Protein AF-A0A151S448-F1 (afdb_monomer_lite)

InterPro domains:
  IPR000915 Large ribosomal subunit protein eL6 [PF01159] (12-119)
  IPR000915 Large ribosomal subunit protein eL6 [PTHR10715] (4-119)
  IPR008991 Translation protein SH3-like domain superfamily [SSF50104] (6-59)
  IPR041997 Large ribosomal subunit protein eL6, KOW domain [cd13156] (4-119)
  IPR049633 Large ribosomal subunit protein eL6, conserved site [PS01170] (13-31)

pLDDT: mean 83.65, std 15.23, range [44.47, 95.88]

Radius of gyration: 18.99 Å; chains: 1; bounding box: 37×49×44 Å

Foldseek 3Di:
DDWDQDDDQCVQANGAGATDRPVPDDDAPDDFDCVVADCPPPDPVVHDDDDDPDDPDDPVCPVVVVVPDPPDPPVVSVVSSVRRSVSRVVRQVVDPCSSVVSNDDDDDDPPDDPVPDHD

Secondary structure (DSSP, 8-state):
--EEEE---HHHH---SEEEEGGG-PPPS-----TT---TT-STTTTPPP--------TTTTTTTTTS---PPPHHHHHHHHHHHHHHHHHHHTSTTHHHHHHSPP-PPTT--GGG---

Structure (mmCIF, N/CA/C/O backbone):
data_AF-A0A151S448-F1
#
_entry.id   AF-A0A151S448-F1
#
loop_
_atom_site.group_PDB
_atom_site.id
_atom_site.type_symbol
_atom_site.label_atom_id
_atom_site.label_alt_id
_atom_site.label_comp_id
_atom_site.label_asym_id
_atom_site.label_entity_id
_atom_site.label_seq_id
_atom_site.pdbx_PDB_ins_code
_atom_site.Cartn_x
_atom_site.Cartn_y
_atom_site.Cartn_z
_atom_site.occupancy
_atom_site.B_iso_or_equiv
_atom_site.auth_seq_id
_atom_site.auth_comp_id
_atom_site.auth_asym_id
_atom_site.auth_atom_id
_atom_site.pdbx_PDB_model_num
ATOM 1 N N . MET A 1 1 ? -22.341 1.156 -4.771 1.00 55.22 1 MET A N 1
ATOM 2 C CA . MET A 1 1 ? -21.037 1.532 -5.361 1.00 55.22 1 MET A CA 1
ATOM 3 C C . MET A 1 1 ? -20.030 0.489 -4.907 1.00 55.22 1 MET A C 1
ATOM 5 O O . MET A 1 1 ? -19.826 0.370 -3.707 1.00 55.22 1 MET A O 1
ATOM 9 N N . PHE A 1 2 ? -19.497 -0.327 -5.816 1.00 70.19 2 PHE A N 1
ATOM 10 C CA . PHE A 1 2 ? -18.549 -1.390 -5.462 1.00 70.19 2 PHE A CA 1
ATOM 11 C C . PHE A 1 2 ? -17.184 -0.768 -5.135 1.00 70.19 2 PHE A C 1
ATOM 13 O O . PHE A 1 2 ? -16.685 0.059 -5.896 1.00 70.19 2 PHE A O 1
ATOM 20 N N . SER A 1 3 ? -16.610 -1.104 -3.979 1.00 84.62 3 SER A N 1
ATOM 21 C CA . SER A 1 3 ? -15.315 -0.585 -3.525 1.00 84.62 3 SER A CA 1
ATOM 22 C C . SER A 1 3 ? -14.417 -1.727 -3.064 1.00 84.62 3 SER A C 1
ATOM 24 O O . SER A 1 3 ? -14.883 -2.659 -2.409 1.00 84.62 3 SER A O 1
ATOM 26 N N . LEU A 1 4 ? -13.133 -1.647 -3.401 1.00 91.06 4 LEU A N 1
ATOM 27 C CA . LEU A 1 4 ? -12.127 -2.640 -3.045 1.00 91.06 4 LEU A CA 1
ATOM 28 C C . LEU A 1 4 ? -11.612 -2.365 -1.632 1.00 91.06 4 LEU A C 1
ATOM 30 O O . LEU A 1 4 ? -11.313 -1.216 -1.298 1.00 91.06 4 LEU A O 1
ATOM 34 N N . ALA A 1 5 ? -11.489 -3.410 -0.815 1.00 91.31 5 ALA A N 1
ATOM 35 C CA . ALA A 1 5 ? -10.672 -3.367 0.391 1.00 91.31 5 ALA A CA 1
ATOM 36 C C . ALA A 1 5 ? -9.212 -3.570 -0.024 1.00 91.31 5 ALA A C 1
ATOM 38 O O . ALA A 1 5 ? -8.863 -4.597 -0.598 1.00 91.31 5 ALA A O 1
ATOM 39 N N . ILE A 1 6 ? -8.380 -2.560 0.217 1.00 91.75 6 ILE A N 1
ATOM 40 C CA . ILE A 1 6 ? -6.963 -2.574 -0.140 1.00 91.75 6 ILE A CA 1
ATOM 41 C C . ILE A 1 6 ? -6.142 -2.493 1.137 1.00 91.75 6 ILE A C 1
ATOM 43 O O . ILE A 1 6 ? -6.465 -1.730 2.052 1.00 91.75 6 ILE A O 1
ATOM 47 N N . LEU A 1 7 ? -5.056 -3.258 1.158 1.00 90.88 7 LEU A N 1
ATOM 48 C CA . LEU A 1 7 ? -4.014 -3.184 2.163 1.00 90.88 7 LEU A CA 1
ATOM 49 C C . LEU A 1 7 ? -2.652 -3.245 1.473 1.00 90.88 7 LEU A C 1
ATOM 51 O O . LEU A 1 7 ? -2.422 -4.089 0.611 1.00 90.88 7 LEU A O 1
ATOM 55 N N . GLY A 1 8 ? -1.755 -2.347 1.862 1.00 91.31 8 GLY A N 1
ATOM 56 C CA . GLY A 1 8 ? -0.323 -2.503 1.640 1.00 91.31 8 GLY A CA 1
ATOM 57 C C . GLY A 1 8 ? 0.333 -2.588 3.010 1.00 91.31 8 GLY A C 1
ATOM 58 O O . GLY A 1 8 ? -0.072 -1.818 3.875 1.00 91.31 8 GLY A O 1
ATOM 59 N N . PRO A 1 9 ? 1.277 -3.506 3.281 1.00 93.50 9 PRO A N 1
ATOM 60 C CA . PRO A 1 9 ? 1.794 -3.631 4.636 1.00 93.50 9 PRO A CA 1
ATOM 61 C C . PRO A 1 9 ? 2.286 -2.284 5.154 1.00 93.50 9 PRO A C 1
ATOM 63 O O . PRO A 1 9 ? 3.152 -1.654 4.540 1.00 93.50 9 PRO A O 1
ATOM 66 N N . PHE A 1 10 ? 1.721 -1.824 6.272 1.00 92.94 10 PHE A N 1
ATOM 67 C CA . PHE A 1 10 ? 1.843 -0.428 6.694 1.00 92.94 10 PHE A CA 1
ATOM 68 C C . PHE A 1 10 ? 3.305 -0.050 6.958 1.00 92.94 10 PHE A C 1
ATOM 70 O O . PHE A 1 10 ? 3.726 1.076 6.705 1.00 92.94 10 PHE A O 1
ATOM 77 N N . LYS A 1 11 ? 4.112 -1.027 7.387 1.00 91.19 11 LYS A N 1
ATOM 78 C CA . LYS A 1 11 ? 5.564 -0.891 7.573 1.00 91.19 11 LYS A CA 1
ATOM 79 C C . LYS A 1 11 ? 6.356 -0.683 6.274 1.00 91.19 11 LYS A C 1
ATOM 81 O O . LYS A 1 11 ? 7.474 -0.192 6.349 1.00 91.19 11 LYS A O 1
ATOM 86 N N . ILE A 1 12 ? 5.825 -1.095 5.121 1.00 93.12 12 ILE A N 1
ATOM 87 C CA . ILE A 1 12 ? 6.504 -1.022 3.818 1.00 93.12 12 ILE A CA 1
ATOM 88 C C . ILE A 1 12 ? 6.134 0.275 3.095 1.00 93.12 12 ILE A C 1
ATOM 90 O O . ILE A 1 12 ? 7.019 1.017 2.684 1.00 93.12 12 ILE A O 1
ATOM 94 N N . ASN A 1 13 ? 4.837 0.553 2.936 1.00 93.38 13 ASN A N 1
ATOM 95 C CA . ASN A 1 13 ? 4.361 1.649 2.082 1.00 93.38 13 ASN A CA 1
ATOM 96 C C . ASN A 1 13 ? 3.400 2.630 2.773 1.00 93.38 13 ASN A C 1
ATOM 98 O O . ASN A 1 13 ? 2.924 3.573 2.140 1.00 93.38 13 ASN A O 1
ATOM 102 N N . GLY A 1 14 ? 3.111 2.432 4.063 1.00 92.50 14 GLY A N 1
ATOM 103 C CA . GLY A 1 14 ? 2.252 3.322 4.845 1.00 92.50 14 GLY A CA 1
ATOM 104 C C . GLY A 1 14 ? 0.776 3.307 4.442 1.00 92.50 14 GLY A C 1
ATOM 105 O O . GLY A 1 14 ? 0.047 4.227 4.812 1.00 92.50 14 GLY A O 1
ATOM 106 N N . VAL A 1 15 ? 0.317 2.306 3.681 1.00 92.56 15 VAL A N 1
ATOM 107 C CA . VAL A 1 15 ? -1.080 2.204 3.235 1.00 92.56 15 VAL A CA 1
ATOM 108 C C . VAL A 1 15 ? -1.901 1.413 4.262 1.00 92.56 15 VAL A C 1
ATOM 110 O O . VAL A 1 15 ? -1.789 0.196 4.316 1.00 92.56 15 VAL A O 1
ATOM 113 N N . PRO A 1 16 ? -2.760 2.044 5.080 1.00 91.88 16 PRO A N 1
ATOM 114 C CA . PRO A 1 16 ? -3.606 1.298 6.008 1.00 91.88 16 PRO A CA 1
ATOM 115 C C . PRO A 1 16 ? -4.708 0.537 5.263 1.00 91.88 16 PRO A C 1
ATOM 117 O O . PRO A 1 16 ? -5.057 0.886 4.132 1.00 91.88 16 PRO A O 1
ATOM 120 N N . LEU A 1 17 ? -5.322 -0.432 5.940 1.00 90.88 17 LEU A N 1
ATOM 121 C CA . LEU A 1 17 ? -6.525 -1.116 5.487 1.00 90.88 17 LEU A CA 1
ATOM 122 C C . LEU A 1 17 ? -7.630 -0.089 5.215 1.00 90.88 17 LEU A C 1
ATOM 124 O O . LEU A 1 17 ? -8.117 0.589 6.126 1.00 90.88 17 LEU A O 1
ATOM 128 N N . ARG A 1 18 ? -8.021 0.053 3.948 1.00 89.94 18 ARG A N 1
ATOM 129 C CA . ARG A 1 18 ? -8.974 1.085 3.521 1.00 89.94 18 ARG A CA 1
ATOM 130 C C . ARG A 1 18 ? -9.791 0.662 2.311 1.00 89.94 18 ARG A C 1
ATOM 132 O O . ARG A 1 18 ? -9.373 -0.182 1.524 1.00 89.94 18 ARG A O 1
ATOM 139 N N . ARG A 1 19 ? -10.923 1.341 2.110 1.00 91.88 19 ARG A N 1
ATOM 140 C CA . ARG A 1 19 ? -11.696 1.242 0.869 1.00 91.88 19 ARG A CA 1
ATOM 141 C C . ARG A 1 19 ? -11.167 2.189 -0.203 1.00 91.88 19 ARG A C 1
ATOM 143 O O . ARG A 1 19 ? -10.845 3.348 0.084 1.00 91.88 19 ARG A O 1
ATOM 150 N N . VAL A 1 20 ? -11.096 1.688 -1.434 1.00 92.56 20 VAL A N 1
ATOM 151 C CA . VAL A 1 20 ? -10.708 2.432 -2.640 1.00 92.56 20 VAL A CA 1
ATOM 152 C C . VAL A 1 20 ? -11.657 2.062 -3.779 1.00 92.56 20 VAL A C 1
ATOM 154 O O . VAL A 1 20 ? -12.081 0.916 -3.909 1.00 92.56 20 VAL A O 1
ATOM 157 N N . ASN A 1 21 ? -12.027 3.040 -4.601 1.00 93.19 21 ASN A N 1
ATOM 158 C CA . ASN A 1 21 ? -12.828 2.782 -5.793 1.00 93.19 21 ASN A CA 1
ATOM 159 C C . ASN A 1 21 ? -11.946 2.153 -6.884 1.00 93.19 21 ASN A C 1
ATOM 161 O O . ASN A 1 21 ? -10.881 2.683 -7.196 1.00 93.19 21 ASN A O 1
ATOM 165 N N . GLN A 1 22 ? -12.421 1.061 -7.482 1.00 93.19 22 GLN A N 1
ATOM 166 C CA . GLN A 1 22 ? -11.752 0.346 -8.570 1.00 93.19 22 GLN A CA 1
ATOM 167 C C . GLN A 1 22 ? -11.384 1.243 -9.762 1.00 93.19 22 GLN A C 1
ATOM 169 O O . GLN A 1 22 ? -10.371 1.004 -10.403 1.00 93.19 22 GLN A O 1
ATOM 174 N N . SER A 1 23 ? -12.144 2.315 -10.026 1.00 94.75 23 SER A N 1
ATOM 175 C CA . SER A 1 23 ? -11.841 3.269 -11.104 1.00 94.75 23 SER A CA 1
ATOM 176 C C . SER A 1 23 ? -10.508 4.008 -10.929 1.00 94.75 23 SER A C 1
ATOM 178 O O . SER A 1 23 ? -10.031 4.617 -11.880 1.00 94.75 23 SER A O 1
ATOM 180 N N . TYR A 1 24 ? -9.918 3.983 -9.730 1.00 92.50 24 TYR A N 1
ATOM 181 C CA . TYR A 1 24 ? -8.632 4.619 -9.424 1.00 92.50 24 TYR A CA 1
ATOM 182 C C . TYR A 1 24 ? -7.487 3.613 -9.249 1.00 92.50 24 TYR A C 1
ATOM 184 O O . TYR A 1 24 ? -6.425 3.980 -8.750 1.00 92.50 24 TYR A O 1
ATOM 192 N N . VAL A 1 25 ? -7.703 2.346 -9.603 1.00 93.19 25 VAL A N 1
ATOM 193 C CA . VAL A 1 25 ? -6.718 1.273 -9.448 1.00 93.19 25 VAL A CA 1
ATOM 194 C C . VAL A 1 25 ? -6.324 0.752 -10.825 1.00 93.19 25 VAL A C 1
ATOM 196 O O . VAL A 1 25 ? -7.177 0.544 -11.683 1.00 93.19 25 VAL A O 1
ATOM 199 N N . ILE A 1 26 ? -5.027 0.519 -11.020 1.00 94.12 26 ILE A N 1
ATOM 200 C CA . ILE A 1 26 ? -4.499 -0.208 -12.175 1.00 94.12 26 ILE A CA 1
ATOM 201 C C . ILE A 1 26 ? -4.229 -1.637 -11.708 1.00 94.12 26 ILE A C 1
ATOM 203 O O . ILE A 1 26 ? -3.478 -1.841 -10.754 1.00 94.12 26 ILE A O 1
ATOM 207 N N . ALA A 1 27 ? -4.869 -2.615 -12.345 1.00 94.12 27 ALA A N 1
ATOM 208 C CA . ALA A 1 27 ? -4.577 -4.019 -12.091 1.00 94.12 27 ALA A CA 1
ATOM 209 C C . ALA A 1 27 ? -3.257 -4.388 -12.779 1.00 94.12 27 ALA A C 1
ATOM 211 O O . ALA A 1 27 ? -3.129 -4.205 -13.988 1.00 94.12 27 ALA A O 1
ATOM 212 N N . THR A 1 28 ? -2.295 -4.886 -12.006 1.00 94.75 28 THR A N 1
ATOM 213 C CA . THR A 1 28 ? -1.025 -5.407 -12.516 1.00 94.75 28 THR A CA 1
ATOM 214 C C . THR A 1 28 ? -1.100 -6.918 -12.734 1.00 94.75 28 THR A C 1
ATOM 216 O O . THR A 1 28 ? -1.981 -7.606 -12.214 1.00 94.75 28 THR A O 1
ATOM 219 N N . SER A 1 29 ? -0.158 -7.453 -13.502 1.00 94.12 29 SER A N 1
ATOM 220 C CA . SER A 1 29 ? -0.021 -8.885 -13.787 1.00 94.12 29 SER A CA 1
ATOM 221 C C . SER A 1 29 ? 0.489 -9.704 -12.592 1.00 94.12 29 SER A C 1
ATOM 223 O O . SER A 1 29 ? 0.216 -10.906 -12.499 1.00 94.12 29 SER A O 1
ATOM 225 N N 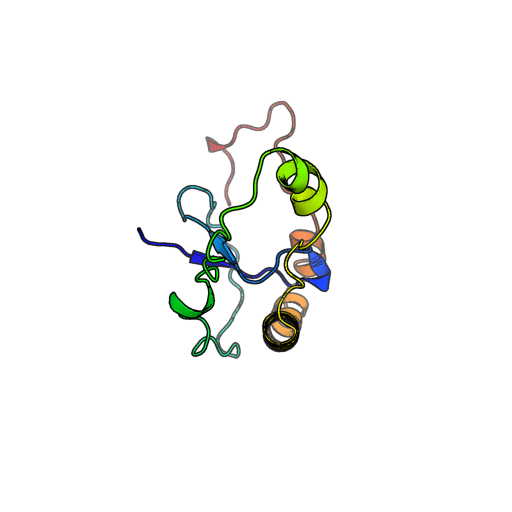. THR A 1 30 ? 1.197 -9.066 -11.656 1.00 93.12 30 THR A N 1
ATOM 226 C CA . THR A 1 30 ? 1.761 -9.708 -10.463 1.00 93.12 30 THR A CA 1
ATOM 227 C C . THR A 1 30 ? 0.668 -10.174 -9.505 1.00 93.12 30 THR A C 1
ATOM 229 O O . THR A 1 30 ? -0.200 -9.401 -9.101 1.00 93.12 30 THR A O 1
ATOM 232 N N . LYS A 1 31 ? 0.751 -11.435 -9.071 1.00 92.44 31 LYS A N 1
ATOM 233 C CA . LYS A 1 31 ? -0.167 -12.027 -8.091 1.00 92.44 31 LYS A CA 1
ATOM 234 C C . LYS A 1 31 ? 0.596 -12.438 -6.840 1.00 92.44 31 LYS A C 1
ATOM 236 O O . LYS A 1 31 ? 1.682 -13.001 -6.931 1.00 92.44 31 LYS A O 1
ATOM 241 N N . VAL A 1 32 ? -0.004 -12.174 -5.686 1.00 91.06 32 VAL A N 1
ATOM 242 C CA . VAL A 1 32 ? 0.468 -12.638 -4.378 1.00 91.06 32 VAL A CA 1
ATOM 243 C C . VAL A 1 32 ? -0.584 -13.594 -3.843 1.00 91.06 32 VAL A C 1
ATOM 245 O O . VAL A 1 32 ? -1.774 -13.278 -3.894 1.00 91.06 32 VAL A O 1
ATOM 248 N N . ASP A 1 33 ? -0.162 -14.759 -3.359 1.00 90.06 33 ASP A N 1
ATOM 249 C CA . ASP A 1 33 ? -1.085 -15.670 -2.693 1.00 90.06 33 ASP A CA 1
ATOM 250 C C . ASP A 1 33 ? -1.500 -15.086 -1.335 1.00 90.06 33 ASP A C 1
ATOM 252 O O . ASP A 1 33 ? -0.665 -14.770 -0.487 1.00 90.06 33 ASP A O 1
ATOM 256 N N . VAL A 1 34 ? -2.809 -14.919 -1.158 1.00 88.81 34 VAL A N 1
ATOM 257 C CA . VAL A 1 34 ? -3.441 -14.352 0.040 1.00 88.81 34 VAL A CA 1
ATOM 258 C C . VAL A 1 34 ? -4.325 -15.370 0.761 1.00 88.81 34 VAL A C 1
ATOM 260 O O . VAL A 1 34 ? -5.071 -15.002 1.662 1.00 88.81 34 VAL A O 1
ATOM 263 N N . SER A 1 35 ? -4.234 -16.651 0.400 1.00 88.88 35 SER A N 1
ATOM 264 C CA . SER A 1 35 ? -5.031 -17.740 0.980 1.00 88.88 35 SER A CA 1
ATOM 265 C C . SER A 1 35 ? -4.944 -17.838 2.510 1.00 88.88 35 SER A C 1
ATOM 267 O O . SER A 1 35 ? -5.913 -18.216 3.162 1.00 88.88 35 SER A O 1
ATOM 269 N N . ALA A 1 36 ? -3.808 -17.455 3.097 1.00 85.81 36 ALA A N 1
ATOM 270 C CA . ALA A 1 36 ? -3.578 -17.474 4.543 1.00 85.81 36 ALA A CA 1
ATOM 271 C C . ALA A 1 36 ? -4.094 -16.224 5.289 1.00 85.81 36 ALA A C 1
ATOM 273 O O . ALA A 1 36 ? -3.934 -16.129 6.508 1.00 85.81 36 ALA A O 1
ATOM 274 N N . VAL A 1 37 ? -4.667 -15.243 4.584 1.00 87.31 37 VAL A N 1
ATOM 275 C CA . VAL A 1 37 ? -5.135 -13.983 5.173 1.00 87.31 37 VAL A CA 1
ATOM 276 C C . VAL A 1 37 ? -6.607 -14.104 5.551 1.00 87.31 37 VAL A C 1
ATOM 278 O O . VAL A 1 37 ? -7.465 -14.266 4.688 1.00 87.31 37 VAL A O 1
ATOM 281 N N . ASN A 1 38 ? -6.919 -13.969 6.842 1.00 86.75 38 ASN A N 1
ATOM 282 C CA . ASN A 1 38 ? -8.307 -13.903 7.290 1.00 86.75 38 ASN A CA 1
ATOM 283 C C . ASN A 1 38 ? -8.892 -12.511 6.996 1.00 86.75 38 ASN A C 1
ATOM 285 O O . ASN A 1 38 ? -8.369 -11.499 7.471 1.00 86.75 38 ASN A O 1
ATOM 289 N N . VAL A 1 39 ? -9.978 -12.479 6.221 1.00 86.00 39 VAL A N 1
ATOM 290 C CA . VAL A 1 39 ? -10.684 -11.255 5.814 1.00 86.00 39 VAL A CA 1
ATOM 291 C C . VAL A 1 39 ? -12.128 -11.177 6.313 1.00 86.00 39 VAL A C 1
ATOM 293 O O . VAL A 1 39 ? -12.814 -10.197 6.025 1.00 86.00 39 VAL A O 1
ATOM 296 N N . ASP A 1 40 ? -12.585 -12.162 7.088 1.00 86.12 40 ASP A N 1
ATOM 297 C CA . ASP A 1 40 ? -13.997 -12.337 7.459 1.00 86.12 40 ASP A CA 1
ATOM 298 C C . ASP A 1 40 ? -14.555 -11.141 8.246 1.00 86.12 40 ASP A C 1
ATOM 300 O O . ASP A 1 40 ? -15.729 -10.793 8.136 1.00 86.12 40 ASP A O 1
ATOM 304 N N . ASN A 1 41 ? -13.689 -10.463 9.003 1.00 85.19 41 ASN A N 1
ATOM 305 C CA . ASN A 1 41 ? -14.053 -9.325 9.845 1.00 85.19 41 ASN A CA 1
ATOM 306 C C . ASN A 1 41 ? -14.098 -7.978 9.092 1.00 85.19 41 ASN A C 1
ATOM 308 O O . ASN A 1 41 ? -14.484 -6.968 9.681 1.00 85.19 41 ASN A O 1
ATOM 312 N N . PHE A 1 42 ? -13.698 -7.924 7.815 1.00 87.94 42 PHE A N 1
ATOM 313 C CA . PHE A 1 42 ? -13.553 -6.673 7.053 1.00 87.94 42 PHE A CA 1
ATOM 314 C C . PHE A 1 42 ? -14.701 -6.437 6.067 1.00 87.94 42 PHE A C 1
ATOM 316 O O . PHE A 1 42 ? -14.502 -6.260 4.862 1.00 87.94 42 PHE A O 1
ATOM 323 N N . ASP A 1 43 ? -15.918 -6.382 6.596 1.00 88.81 43 ASP A N 1
ATOM 324 C CA . ASP A 1 43 ? -17.121 -6.060 5.833 1.00 88.81 43 ASP A CA 1
ATOM 325 C C . ASP A 1 43 ? -17.286 -4.543 5.602 1.00 88.81 43 ASP A C 1
ATOM 327 O O . ASP A 1 43 ? -16.451 -3.722 5.985 1.00 88.81 43 ASP A O 1
ATOM 331 N N . ASP A 1 44 ? -18.362 -4.128 4.931 1.00 86.69 44 ASP A N 1
ATOM 332 C CA . ASP A 1 44 ? -18.630 -2.703 4.698 1.00 86.69 44 ASP A CA 1
ATOM 333 C C . ASP A 1 44 ? -18.860 -1.929 6.009 1.00 86.69 44 ASP A C 1
ATOM 335 O O . ASP A 1 44 ? -18.515 -0.747 6.089 1.00 86.69 44 ASP A O 1
ATOM 339 N N . LYS A 1 45 ? -19.384 -2.587 7.055 1.00 87.25 45 LYS A N 1
ATOM 340 C CA . LYS A 1 45 ? -19.656 -1.965 8.359 1.00 87.25 45 LYS A CA 1
ATOM 341 C C . LYS A 1 45 ? -18.360 -1.591 9.065 1.00 87.25 45 LYS A C 1
ATOM 343 O O . LYS A 1 45 ? -18.272 -0.484 9.593 1.00 87.25 45 LYS A O 1
ATOM 348 N N . TYR A 1 46 ? -17.329 -2.431 8.983 1.00 87.25 46 TYR A N 1
ATOM 349 C CA . TYR A 1 46 ? -15.998 -2.153 9.532 1.00 87.25 46 TYR A CA 1
ATOM 350 C C . TYR A 1 46 ? -15.401 -0.817 9.035 1.00 87.25 46 TYR A C 1
ATOM 352 O O . TYR A 1 46 ? -14.724 -0.083 9.772 1.00 87.25 46 TYR A O 1
ATOM 360 N N . PHE A 1 47 ? -15.672 -0.463 7.773 1.00 85.81 47 PHE A N 1
ATOM 361 C CA . PHE A 1 47 ? -15.162 0.759 7.142 1.00 85.81 47 PHE A CA 1
ATOM 362 C C . PHE A 1 47 ? -16.074 1.977 7.286 1.00 85.81 47 PHE A C 1
ATOM 364 O O . PHE A 1 47 ? -15.679 3.073 6.874 1.00 85.81 47 PHE A O 1
ATOM 371 N N . THR A 1 48 ? -17.263 1.828 7.873 1.00 83.62 48 THR A N 1
ATOM 372 C CA . THR A 1 48 ? -18.117 2.985 8.142 1.00 83.62 48 THR A CA 1
ATOM 373 C C . THR A 1 48 ? -17.433 3.925 9.130 1.00 83.62 48 THR A C 1
ATOM 375 O O . THR A 1 48 ? -16.823 3.514 10.119 1.00 83.62 48 THR A O 1
ATOM 378 N N . LYS A 1 49 ? -17.468 5.222 8.819 1.00 74.12 49 LYS A N 1
ATOM 379 C CA . LYS A 1 49 ? -17.037 6.248 9.766 1.00 74.12 49 LYS A CA 1
ATOM 380 C C . LYS A 1 49 ? -18.152 6.430 10.781 1.00 74.12 49 LYS A C 1
ATOM 382 O O . LYS A 1 49 ? -19.302 6.616 10.385 1.00 74.12 49 LYS A O 1
ATOM 387 N N . GLU A 1 50 ? -17.811 6.427 12.063 1.00 68.31 50 GLU A N 1
ATOM 388 C CA . GLU A 1 50 ? -18.751 6.855 13.091 1.00 68.31 50 GLU A CA 1
ATOM 389 C C . GLU A 1 50 ? -19.132 8.312 12.818 1.00 68.31 50 GLU A C 1
ATOM 391 O O . GLU A 1 50 ? -18.280 9.203 12.751 1.00 68.31 50 GLU A O 1
ATOM 396 N N . ALA A 1 51 ? -20.420 8.552 12.579 1.00 60.78 51 ALA A N 1
ATOM 397 C CA . ALA A 1 51 ? -20.926 9.898 12.397 1.00 60.78 51 ALA A CA 1
ATOM 398 C C . ALA A 1 51 ? -20.882 10.605 13.753 1.00 60.78 51 ALA A C 1
ATOM 400 O O . ALA A 1 51 ? -21.688 10.319 14.640 1.00 60.78 51 ALA A O 1
ATOM 401 N N . GLN A 1 52 ? -19.949 11.542 13.919 1.00 60.47 52 GLN A N 1
ATOM 402 C CA . GLN A 1 52 ? -19.969 12.433 15.071 1.00 60.47 52 GLN A CA 1
ATOM 403 C C . GLN A 1 52 ? -21.288 13.214 15.042 1.00 60.47 52 GLN A C 1
ATOM 405 O O . GLN A 1 52 ? -21.567 13.970 14.105 1.00 60.47 52 GLN A O 1
ATOM 410 N N . LYS A 1 53 ? -22.137 13.019 16.059 1.00 55.88 53 LYS A N 1
ATOM 411 C CA . LYS A 1 53 ? -23.313 13.871 16.259 1.00 55.88 53 LYS A CA 1
ATOM 412 C C . LYS A 1 53 ? -22.799 15.293 16.454 1.00 55.88 53 LYS A C 1
ATOM 414 O O . LYS A 1 53 ? -22.212 15.588 17.491 1.00 55.88 53 LYS A O 1
ATOM 419 N N . LYS A 1 54 ? -23.022 16.167 15.467 1.00 56.00 54 LYS A N 1
ATOM 420 C CA . LYS A 1 54 ? -22.728 17.599 15.589 1.00 56.00 54 LYS A CA 1
ATOM 421 C C . LYS A 1 54 ? -23.414 18.126 16.854 1.00 56.00 54 LYS A C 1
ATOM 423 O O . LYS A 1 54 ? -24.637 18.268 16.875 1.00 56.00 54 LYS A O 1
ATOM 428 N N . LYS A 1 55 ? -22.648 18.413 17.912 1.00 57.84 55 LYS A N 1
ATOM 429 C CA . LYS A 1 55 ? -23.121 19.305 18.977 1.00 57.84 55 LYS A CA 1
ATOM 430 C C . LYS A 1 55 ? -23.340 20.668 18.317 1.00 57.84 55 LYS A C 1
ATOM 432 O O . LYS A 1 55 ? -22.453 21.146 17.615 1.00 57.84 55 LYS A O 1
ATOM 437 N N . LYS A 1 56 ? -24.521 21.276 18.488 1.00 56.06 56 LYS A N 1
ATOM 438 C CA . LYS A 1 56 ? -24.735 22.683 18.111 1.00 56.06 56 LYS A CA 1
ATOM 439 C C . LYS A 1 56 ? -23.754 23.517 18.940 1.00 56.06 56 LYS A C 1
ATOM 441 O O . LYS A 1 56 ? -23.970 23.663 20.137 1.00 56.06 56 LYS A O 1
ATOM 446 N N . LYS A 1 57 ? -22.680 23.993 18.319 1.00 53.62 57 LYS A N 1
ATOM 447 C CA . LYS A 1 57 ? -21.685 24.875 18.932 1.00 53.62 57 LYS A CA 1
ATOM 448 C C . LYS A 1 57 ? -21.706 26.220 18.206 1.00 53.62 57 LYS A C 1
ATOM 450 O O . LYS A 1 57 ? -21.835 26.243 16.982 1.00 53.62 57 LYS A O 1
ATOM 455 N N . GLY A 1 58 ? -21.698 27.314 18.969 1.00 61.78 58 GLY A N 1
ATOM 456 C CA . GLY A 1 58 ? -21.765 28.690 18.456 1.00 61.78 58 GLY A CA 1
ATOM 457 C C . GLY A 1 58 ? -20.453 29.151 17.810 1.00 61.78 58 GLY A C 1
ATOM 458 O O . GLY A 1 58 ? -19.428 28.490 17.965 1.00 61.78 58 GLY A O 1
ATOM 459 N N . GLU A 1 59 ? -20.484 30.295 17.112 1.00 56.16 59 GLU A N 1
ATOM 460 C CA . GLU A 1 59 ? -19.386 30.832 16.274 1.00 56.16 59 GLU A CA 1
ATOM 461 C C . GLU A 1 59 ? -18.001 30.880 16.952 1.00 56.16 59 GLU A C 1
ATOM 463 O O . GLU A 1 59 ? -16.993 30.734 16.267 1.00 56.16 59 GLU A O 1
ATOM 468 N N . GLY A 1 60 ? -17.926 31.017 18.283 1.00 56.66 60 GLY A N 1
ATOM 469 C CA . GLY A 1 60 ? -16.658 31.065 19.028 1.00 56.66 60 GLY A CA 1
ATOM 470 C C . GLY A 1 60 ? -15.975 29.711 19.270 1.00 56.66 60 GLY A C 1
ATOM 471 O O . GLY A 1 60 ? -14.757 29.660 19.394 1.00 56.66 60 GLY A O 1
ATOM 472 N N . GLU A 1 61 ? -16.718 28.600 19.289 1.00 57.12 61 GLU A N 1
ATOM 473 C CA . GLU A 1 61 ? -16.152 27.256 19.513 1.00 57.12 61 GLU A CA 1
ATOM 474 C C . GLU A 1 61 ? -15.752 26.548 18.205 1.00 57.12 61 GLU A C 1
ATOM 476 O O . GLU A 1 61 ? -15.158 25.470 18.234 1.00 57.12 61 GLU A O 1
ATOM 481 N N . PHE A 1 62 ? -16.080 27.135 17.050 1.00 58.69 62 PHE A N 1
ATOM 482 C CA . PHE A 1 62 ? -15.782 26.571 15.731 1.00 58.69 62 PHE A CA 1
ATOM 483 C C . PHE A 1 62 ? -14.269 26.504 15.458 1.00 58.69 62 PHE A C 1
ATOM 485 O O . PHE A 1 62 ? -13.798 25.530 14.880 1.00 58.69 62 PHE A O 1
ATOM 492 N N . PHE A 1 63 ? -13.501 27.486 15.944 1.00 59.09 63 PHE A N 1
ATOM 493 C CA . PHE A 1 63 ? -12.042 27.534 15.777 1.00 59.09 63 PHE A CA 1
ATOM 494 C C . PHE A 1 63 ? -11.263 26.681 16.793 1.00 59.09 63 PHE A C 1
ATOM 496 O O . PHE A 1 63 ? -10.143 26.264 16.497 1.00 59.09 63 PHE A O 1
ATOM 503 N N . GLU A 1 64 ? -11.832 26.382 17.967 1.00 53.97 64 GLU A N 1
ATOM 504 C CA . GLU A 1 64 ? -11.213 25.450 18.927 1.00 53.97 64 GLU A CA 1
ATOM 505 C C . GLU A 1 64 ? -11.502 23.981 18.578 1.00 53.97 64 GLU A C 1
ATOM 507 O O . GLU A 1 64 ? -10.646 23.118 18.775 1.00 53.97 64 GLU A O 1
ATOM 512 N N . ALA A 1 65 ? -12.651 23.700 17.953 1.00 51.88 65 ALA A N 1
ATOM 513 C CA . ALA A 1 65 ? -13.026 22.361 17.494 1.00 51.88 65 ALA A CA 1
ATOM 514 C C . ALA A 1 65 ? -12.169 21.820 16.330 1.00 51.88 65 ALA A C 1
ATOM 516 O O . ALA A 1 65 ? -12.161 20.616 16.103 1.00 51.88 65 ALA A O 1
ATOM 517 N N . ASP A 1 66 ? -11.432 22.668 15.604 1.00 46.88 66 ASP A N 1
ATOM 518 C CA . ASP A 1 66 ? -10.508 22.222 14.546 1.00 46.88 66 ASP A CA 1
ATOM 519 C C . ASP A 1 66 ? -9.177 21.668 15.103 1.00 46.88 66 ASP A C 1
ATOM 521 O O . ASP A 1 66 ? -8.434 20.977 14.398 1.00 46.88 66 ASP A O 1
ATOM 525 N N . LYS A 1 67 ? -8.847 21.959 16.373 1.00 44.47 67 LYS A N 1
ATOM 526 C CA . LYS A 1 67 ? -7.612 21.480 17.024 1.00 44.47 67 LYS A CA 1
ATOM 527 C C . LYS A 1 67 ? -7.797 20.211 17.844 1.00 44.47 67 LYS A C 1
ATOM 529 O O . LYS A 1 67 ? -6.828 19.469 18.018 1.00 44.47 67 LYS A O 1
ATOM 534 N N . GLU A 1 68 ? -9.006 19.932 18.307 1.00 46.62 68 GLU A N 1
ATOM 535 C CA . GLU A 1 68 ? -9.306 18.750 19.105 1.00 46.62 68 GLU A CA 1
ATOM 536 C C . GLU A 1 68 ? -10.107 17.745 18.276 1.00 46.62 68 GLU A C 1
ATOM 538 O O . GLU A 1 68 ? -11.091 18.082 17.636 1.00 46.62 68 GLU A O 1
ATOM 543 N N . GLU A 1 69 ? -9.663 16.487 18.299 1.00 45.56 69 GLU A N 1
ATOM 544 C CA . GLU A 1 69 ? -10.266 15.344 17.602 1.00 45.56 69 GLU A CA 1
ATOM 545 C C . GLU A 1 69 ? -9.903 15.166 16.115 1.00 45.56 69 GLU A C 1
ATOM 547 O O . GLU A 1 69 ? -10.726 14.788 15.279 1.00 45.56 69 GLU A O 1
A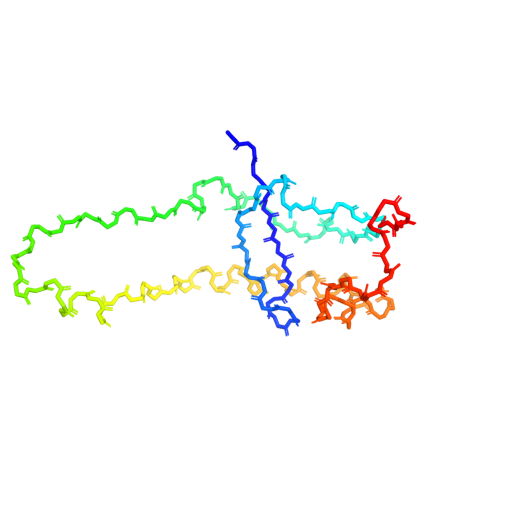TOM 552 N N . LYS A 1 70 ? -8.600 15.174 15.793 1.00 46.41 70 LYS A N 1
ATOM 553 C CA . LYS A 1 70 ? -8.110 14.106 14.897 1.00 46.41 70 LYS A CA 1
ATOM 554 C C . LYS A 1 70 ? -8.435 12.787 15.592 1.00 46.41 70 LYS A C 1
ATOM 556 O O . LYS A 1 70 ? -7.644 12.340 16.417 1.00 46.41 70 LYS A O 1
ATOM 561 N N . SER A 1 71 ? -9.623 12.240 15.322 1.00 54.09 71 SER A N 1
ATOM 562 C CA . SER A 1 71 ? -10.149 11.003 15.898 1.00 54.09 71 SER A CA 1
ATOM 563 C C . SER A 1 71 ? -9.004 10.012 16.082 1.00 54.09 71 SER A C 1
ATOM 565 O O . SER A 1 71 ? -8.426 9.550 15.090 1.00 54.09 71 SER A O 1
ATOM 567 N N . VAL A 1 72 ? -8.609 9.760 17.332 1.00 58.41 72 VAL A N 1
ATOM 568 C CA . VAL A 1 72 ? -7.552 8.796 17.632 1.00 58.41 72 VAL A CA 1
ATOM 569 C C . VAL A 1 72 ? -7.970 7.499 16.955 1.00 58.41 72 VAL A C 1
ATOM 571 O O . VAL A 1 72 ? -9.057 6.989 17.220 1.00 58.41 72 VAL A O 1
ATOM 574 N N . LEU A 1 73 ? -7.153 7.017 16.011 1.00 66.81 73 LEU A N 1
ATOM 575 C CA . LEU A 1 73 ? -7.451 5.782 15.289 1.00 66.81 73 LEU A CA 1
ATOM 576 C C . LEU A 1 73 ? -7.735 4.687 16.325 1.00 66.81 73 LEU A C 1
ATOM 578 O O . LEU A 1 73 ? -6.860 4.469 17.175 1.00 66.81 73 LEU A O 1
ATOM 582 N N . PRO A 1 74 ? -8.908 4.023 16.265 1.00 81.06 74 PRO A N 1
ATOM 583 C CA . PRO A 1 74 ? -9.274 3.001 17.232 1.00 81.06 74 PRO A CA 1
ATOM 584 C C . PRO A 1 74 ? -8.147 1.983 17.353 1.00 81.06 74 PRO A C 1
ATOM 586 O O . PRO A 1 74 ? -7.618 1.521 16.339 1.00 81.06 74 PRO A O 1
ATOM 589 N N . GLN A 1 75 ? -7.770 1.647 18.586 1.00 84.69 75 GLN A N 1
ATOM 590 C CA . GLN A 1 75 ? -6.662 0.727 18.841 1.00 84.69 75 GLN A CA 1
ATOM 591 C C . GLN A 1 75 ? -6.885 -0.617 18.131 1.00 84.69 75 GLN A C 1
ATOM 593 O O . GLN A 1 75 ? -5.969 -1.134 17.499 1.00 84.69 75 GLN A O 1
ATOM 598 N N . GLN A 1 76 ? -8.141 -1.071 18.095 1.00 85.88 76 GLN A N 1
ATOM 599 C CA . GLN A 1 76 ? -8.591 -2.238 17.341 1.00 85.88 76 GLN A CA 1
ATOM 600 C C . GLN A 1 76 ? -8.139 -2.213 15.873 1.00 85.88 76 GLN A C 1
ATOM 602 O O . GLN A 1 76 ? -7.500 -3.155 15.422 1.00 85.88 76 GLN A O 1
ATOM 607 N N . LYS A 1 77 ? -8.334 -1.099 15.149 1.00 86.62 77 LYS A N 1
ATOM 608 C CA . LYS A 1 77 ? -7.927 -0.995 13.734 1.00 86.62 77 LYS A CA 1
ATOM 609 C C . LYS A 1 77 ? -6.416 -1.130 13.547 1.00 86.62 77 LYS A C 1
ATOM 611 O O . LYS A 1 77 ? -5.965 -1.613 12.512 1.00 86.62 77 LYS A O 1
ATOM 616 N N . LYS A 1 78 ? -5.621 -0.696 14.531 1.00 88.25 78 LYS A N 1
ATOM 617 C CA . LYS A 1 78 ? -4.159 -0.860 14.501 1.00 88.25 78 LYS A CA 1
ATOM 618 C C . LYS A 1 78 ? -3.752 -2.308 14.747 1.00 88.25 78 LYS A C 1
ATOM 620 O O . LYS A 1 78 ? -2.771 -2.761 14.165 1.00 88.25 78 LYS A O 1
ATOM 625 N N . ASP A 1 79 ? -4.459 -3.012 15.619 1.00 90.56 79 ASP A N 1
ATOM 626 C CA . ASP A 1 79 ? -4.147 -4.400 15.953 1.00 90.56 79 ASP A CA 1
ATOM 627 C C . ASP A 1 79 ? -4.614 -5.358 14.847 1.00 90.56 79 ASP A C 1
ATOM 629 O O . ASP A 1 79 ? -3.852 -6.239 14.439 1.00 90.56 79 ASP A O 1
ATOM 633 N N . ASP A 1 80 ? -5.772 -5.089 14.242 1.00 90.50 80 ASP A N 1
ATOM 634 C CA . ASP A 1 80 ? -6.242 -5.760 13.027 1.00 90.50 80 ASP A CA 1
ATOM 635 C C . ASP A 1 80 ? -5.235 -5.580 11.880 1.00 90.50 80 ASP A C 1
ATOM 637 O O . ASP A 1 80 ? -4.821 -6.555 11.249 1.00 90.50 80 ASP A O 1
ATOM 641 N N . GLN A 1 81 ? -4.744 -4.349 11.671 1.00 91.19 81 GLN A N 1
ATOM 642 C CA . GLN A 1 81 ? -3.705 -4.061 10.677 1.00 91.19 81 GLN A CA 1
ATOM 643 C C . GLN A 1 81 ? -2.443 -4.896 10.909 1.00 91.19 81 GLN A C 1
ATOM 645 O O . GLN A 1 81 ? -1.938 -5.507 9.974 1.00 91.19 81 GLN A O 1
ATOM 650 N N . LYS A 1 82 ? -1.916 -4.939 12.141 1.00 91.56 82 LYS A N 1
ATOM 6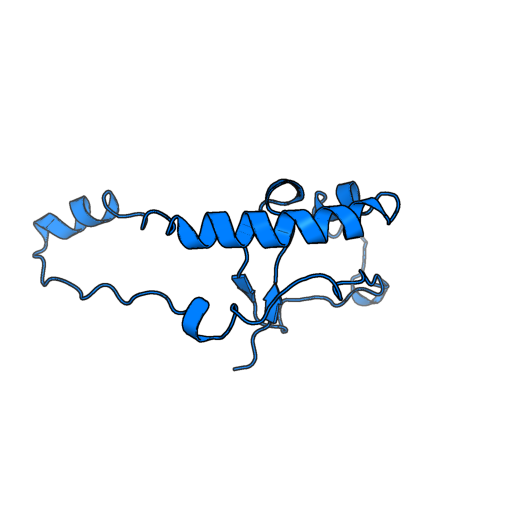51 C CA . LYS A 1 82 ? -0.698 -5.712 12.449 1.00 91.56 82 LYS A CA 1
ATOM 652 C C . LYS A 1 82 ? -0.888 -7.199 12.166 1.00 91.56 82 LYS A C 1
ATOM 654 O O . LYS A 1 82 ? 0.041 -7.847 11.685 1.00 91.56 82 LYS A O 1
ATOM 659 N N . THR A 1 83 ? -2.068 -7.724 12.481 1.00 91.75 83 THR A N 1
ATOM 660 C CA . THR A 1 83 ? -2.405 -9.137 12.295 1.00 91.75 83 THR A CA 1
ATOM 661 C C . THR A 1 83 ? -2.374 -9.491 10.812 1.00 91.75 83 THR A C 1
ATOM 663 O O . THR A 1 83 ? -1.644 -10.400 10.408 1.00 91.75 83 THR A O 1
ATOM 666 N N . VAL A 1 84 ? -3.062 -8.706 9.982 1.00 92.19 84 VAL A N 1
ATOM 667 C CA . VAL A 1 84 ? -3.092 -8.899 8.527 1.00 92.19 84 VAL A CA 1
ATOM 668 C C . VAL A 1 84 ? -1.715 -8.655 7.901 1.00 92.19 84 VAL A C 1
ATOM 670 O O . VAL A 1 84 ? -1.230 -9.491 7.140 1.00 92.19 84 VAL A O 1
ATOM 673 N N . ASP A 1 85 ? -1.016 -7.587 8.291 1.00 93.00 85 ASP A N 1
ATOM 674 C CA . ASP A 1 85 ? 0.335 -7.282 7.803 1.00 93.00 85 ASP A CA 1
ATOM 675 C C . ASP A 1 85 ? 1.311 -8.431 8.070 1.00 93.00 85 ASP A C 1
ATOM 677 O O . ASP A 1 85 ? 2.123 -8.763 7.211 1.00 93.00 85 ASP A O 1
ATOM 681 N N . SER A 1 86 ? 1.239 -9.066 9.244 1.00 92.12 86 SER A N 1
ATOM 682 C CA . SER A 1 86 ? 2.171 -10.137 9.616 1.00 92.12 86 SER A CA 1
ATOM 683 C C . SER A 1 86 ? 2.099 -11.359 8.696 1.00 92.12 86 SER A C 1
ATOM 685 O O . SER A 1 86 ? 3.109 -12.035 8.490 1.00 92.12 86 SER A O 1
ATOM 687 N N . THR A 1 87 ? 0.920 -11.636 8.134 1.00 91.81 87 THR A N 1
ATOM 688 C CA . THR A 1 87 ? 0.709 -12.745 7.197 1.00 91.81 87 THR A CA 1
ATOM 689 C C . THR A 1 87 ? 1.112 -12.340 5.782 1.00 91.81 87 THR A C 1
ATOM 691 O O . THR A 1 87 ? 1.884 -13.049 5.139 1.00 91.81 87 THR A O 1
ATOM 694 N N . LEU A 1 88 ? 0.700 -11.151 5.33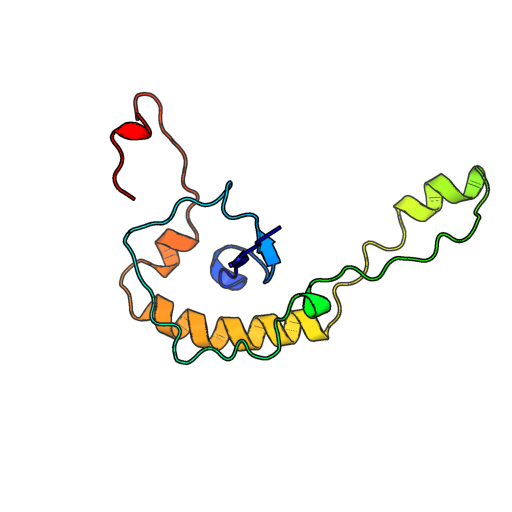5 1.00 92.00 88 LEU A N 1
ATOM 695 C CA . LEU A 1 88 ? 1.016 -10.636 4.001 1.00 92.00 88 LEU A CA 1
ATOM 696 C C . LEU A 1 88 ? 2.502 -10.362 3.786 1.00 92.00 88 LEU A C 1
ATOM 698 O O . LEU A 1 88 ? 3.010 -10.610 2.697 1.00 92.00 88 LEU A O 1
ATOM 702 N N . ILE A 1 89 ? 3.220 -9.887 4.807 1.00 92.88 89 ILE A N 1
ATOM 703 C CA . ILE A 1 89 ? 4.666 -9.650 4.701 1.00 92.88 89 ILE A CA 1
ATOM 704 C C . ILE A 1 89 ? 5.400 -10.951 4.367 1.00 92.88 89 ILE A C 1
ATOM 706 O O . ILE A 1 89 ? 6.285 -10.925 3.521 1.00 92.88 89 ILE A O 1
ATOM 710 N N . LYS A 1 90 ? 4.996 -12.091 4.943 1.00 92.25 90 LYS A N 1
ATOM 711 C CA . LYS A 1 90 ? 5.608 -13.393 4.628 1.00 92.25 90 LYS A CA 1
ATOM 712 C C . LYS A 1 90 ? 5.397 -13.779 3.164 1.00 92.25 90 LYS A C 1
ATOM 714 O O . LYS A 1 90 ? 6.331 -14.236 2.514 1.00 92.25 90 LYS A O 1
ATOM 719 N N . ALA A 1 91 ? 4.191 -13.560 2.639 1.00 92.25 91 ALA A N 1
ATOM 720 C CA . ALA A 1 91 ? 3.889 -13.811 1.231 1.00 92.25 91 ALA A CA 1
ATOM 721 C C . ALA A 1 91 ? 4.683 -12.870 0.308 1.00 92.25 91 ALA A C 1
ATOM 723 O O . ALA A 1 91 ? 5.238 -13.307 -0.695 1.00 92.25 91 ALA A O 1
ATOM 724 N N . ILE A 1 92 ? 4.812 -11.594 0.674 1.00 92.94 92 ILE A N 1
ATOM 725 C CA . ILE A 1 92 ? 5.569 -10.601 -0.101 1.00 92.94 92 ILE A CA 1
ATOM 726 C C . ILE A 1 92 ? 7.069 -10.901 -0.093 1.00 92.94 92 ILE A C 1
ATOM 728 O O . ILE A 1 92 ? 7.712 -10.778 -1.127 1.00 92.94 92 ILE A O 1
ATOM 732 N N . GLU A 1 93 ? 7.629 -11.309 1.046 1.00 92.00 93 GLU A N 1
ATOM 733 C CA . GLU A 1 93 ? 9.052 -11.649 1.173 1.00 92.00 93 GLU A CA 1
ATOM 734 C C . GLU A 1 93 ? 9.426 -12.938 0.432 1.00 92.00 93 GLU A C 1
ATOM 736 O O . GLU A 1 93 ? 10.596 -13.133 0.113 1.00 92.00 93 GLU A O 1
ATOM 741 N N . SER A 1 94 ? 8.448 -13.788 0.099 1.00 91.50 94 SER A N 1
ATOM 742 C CA . SER A 1 94 ? 8.676 -14.957 -0.758 1.00 91.50 94 SER A CA 1
ATOM 743 C C . SER A 1 94 ? 8.932 -14.598 -2.228 1.00 91.50 94 SER A C 1
ATOM 745 O O . SER A 1 94 ? 9.519 -15.396 -2.958 1.00 91.50 94 SER A O 1
ATOM 747 N N . VAL A 1 95 ? 8.525 -13.397 -2.662 1.00 91.75 95 VAL A N 1
ATOM 748 C CA . VAL A 1 95 ? 8.732 -12.906 -4.027 1.00 91.75 95 VAL A CA 1
ATOM 749 C C . VAL A 1 95 ? 9.940 -11.959 -4.042 1.00 91.75 95 VAL A C 1
ATOM 751 O O . VAL A 1 95 ? 9.914 -10.938 -3.345 1.00 91.75 95 VAL A O 1
ATOM 754 N N . PRO A 1 96 ? 10.989 -12.247 -4.837 1.00 93.94 96 PRO A N 1
ATOM 755 C CA . PRO A 1 96 ? 12.166 -11.388 -4.931 1.00 93.94 96 PRO A CA 1
ATOM 756 C C . PRO A 1 96 ? 11.798 -9.935 -5.251 1.00 93.94 96 PRO A C 1
ATOM 758 O O . PRO A 1 96 ? 10.932 -9.676 -6.084 1.00 93.94 96 PRO A O 1
ATOM 761 N N . ASP A 1 97 ? 12.443 -8.995 -4.559 1.00 93.94 97 ASP A N 1
ATOM 762 C CA . ASP A 1 97 ? 12.326 -7.537 -4.728 1.00 93.94 97 ASP A CA 1
ATOM 763 C C . ASP A 1 97 ? 10.927 -6.916 -4.546 1.00 93.94 97 ASP A C 1
ATOM 765 O O . ASP A 1 97 ? 10.801 -5.689 -4.510 1.00 93.94 97 ASP A O 1
ATOM 769 N N . LEU A 1 98 ? 9.874 -7.711 -4.325 1.00 95.06 98 LEU A N 1
ATOM 770 C CA . LEU A 1 98 ? 8.498 -7.214 -4.241 1.00 95.06 98 LEU A CA 1
ATOM 771 C C . LEU A 1 98 ? 8.297 -6.252 -3.063 1.00 95.06 98 LEU A C 1
ATOM 773 O O . LEU A 1 98 ? 7.592 -5.250 -3.179 1.00 95.06 98 LEU A O 1
ATOM 777 N N . LYS A 1 99 ? 8.970 -6.508 -1.938 1.00 94.75 99 LYS A N 1
ATOM 778 C CA . LYS A 1 99 ? 8.984 -5.607 -0.777 1.00 94.75 99 LYS A CA 1
ATOM 779 C C . LYS A 1 99 ? 9.515 -4.216 -1.131 1.00 94.75 99 LYS A C 1
ATOM 781 O O . LYS A 1 99 ? 8.942 -3.217 -0.704 1.00 94.75 99 LYS A O 1
ATOM 786 N N . VAL A 1 100 ? 10.596 -4.152 -1.909 1.00 95.88 100 VAL A N 1
ATOM 787 C CA . VAL A 1 100 ? 11.211 -2.889 -2.340 1.00 95.88 100 VAL A CA 1
ATOM 788 C C . VAL A 1 100 ? 10.331 -2.213 -3.388 1.00 95.88 100 VAL A C 1
ATOM 790 O O . VAL A 1 100 ? 10.076 -1.013 -3.291 1.00 95.88 100 VAL A O 1
ATOM 793 N N . TYR A 1 101 ? 9.794 -2.993 -4.329 1.00 95.69 101 TYR A N 1
ATOM 794 C CA . TYR A 1 101 ? 8.868 -2.520 -5.354 1.00 95.69 101 TYR A CA 1
ATOM 795 C C . TYR A 1 101 ? 7.628 -1.845 -4.752 1.00 95.69 101 TYR A C 1
ATOM 797 O O . TYR A 1 101 ? 7.292 -0.732 -5.141 1.00 95.69 101 TYR A O 1
ATOM 805 N N . LEU A 1 102 ? 6.990 -2.462 -3.750 1.00 95.12 102 LEU A N 1
ATOM 806 C CA . LEU A 1 102 ? 5.805 -1.905 -3.083 1.00 95.12 102 LEU A CA 1
ATOM 807 C C . LEU A 1 102 ? 6.091 -0.633 -2.272 1.00 95.12 102 LEU A C 1
ATOM 809 O O . LEU A 1 102 ? 5.174 0.158 -2.045 1.00 95.12 102 LEU A O 1
ATOM 813 N N . GLY A 1 103 ? 7.330 -0.443 -1.811 1.00 94.62 103 GLY A N 1
ATOM 814 C CA . GLY A 1 103 ? 7.766 0.790 -1.150 1.00 94.62 103 GLY A CA 1
ATOM 815 C C . GLY A 1 103 ? 8.038 1.936 -2.132 1.00 94.62 103 GLY A C 1
ATOM 816 O O . GLY A 1 103 ? 7.950 3.107 -1.757 1.00 94.62 103 GLY A O 1
ATOM 817 N N . ALA A 1 104 ? 8.339 1.621 -3.394 1.00 95.56 104 ALA A N 1
ATOM 818 C CA . ALA A 1 104 ? 8.569 2.607 -4.439 1.00 95.56 104 ALA A CA 1
ATOM 819 C C . ALA A 1 104 ? 7.245 3.139 -5.013 1.00 95.56 104 ALA A C 1
ATOM 821 O O . ALA A 1 104 ? 6.262 2.419 -5.179 1.00 95.56 104 ALA A O 1
ATOM 822 N N . ARG A 1 105 ? 7.214 4.432 -5.353 1.00 94.12 105 ARG A N 1
ATOM 823 C CA . ARG A 1 105 ? 6.056 5.046 -6.015 1.00 94.12 105 ARG A CA 1
ATOM 824 C C . ARG A 1 105 ? 6.182 4.920 -7.525 1.00 94.12 105 ARG A C 1
ATOM 826 O O . ARG A 1 105 ? 7.195 5.318 -8.098 1.00 94.12 105 ARG A O 1
ATOM 833 N N . PHE A 1 106 ? 5.118 4.454 -8.169 1.00 94.12 106 PHE A N 1
ATOM 834 C CA . PHE A 1 106 ? 5.001 4.536 -9.617 1.00 94.12 106 PHE A CA 1
ATOM 835 C C . PHE A 1 106 ? 4.768 5.989 -10.047 1.00 94.12 106 PHE A C 1
ATOM 837 O O . PHE A 1 106 ? 3.909 6.687 -9.506 1.00 94.12 106 PHE A O 1
ATOM 844 N N . SER A 1 107 ? 5.545 6.443 -11.024 1.00 94.88 107 SER A N 1
ATOM 845 C CA . SER A 1 107 ? 5.364 7.730 -11.689 1.00 94.88 107 SER A CA 1
ATOM 846 C C . SER A 1 107 ? 5.805 7.602 -13.140 1.00 94.88 107 SER A C 1
ATOM 848 O O . SER A 1 107 ? 6.700 6.818 -13.462 1.00 94.88 107 SER A O 1
ATOM 850 N N . LEU A 1 108 ? 5.161 8.365 -14.016 1.00 95.00 108 LEU A N 1
ATOM 851 C CA . LEU A 1 108 ? 5.565 8.454 -15.410 1.00 95.00 108 LEU A CA 1
ATOM 852 C C . LEU A 1 108 ? 6.734 9.427 -15.513 1.00 95.00 108 LEU A C 1
ATOM 854 O O . LEU A 1 108 ? 6.697 10.517 -14.939 1.00 95.00 108 LEU A O 1
ATOM 858 N N . LYS A 1 109 ? 7.766 9.024 -16.246 1.00 94.69 109 LYS A N 1
ATOM 859 C CA . LYS A 1 109 ? 8.834 9.929 -16.665 1.00 94.69 109 LYS A CA 1
ATOM 860 C C . LYS A 1 109 ? 8.440 10.592 -17.977 1.00 94.69 109 LYS A C 1
ATOM 862 O O . LYS A 1 109 ? 7.562 10.100 -18.687 1.00 94.69 109 LYS A O 1
ATOM 867 N N . ASP A 1 110 ? 9.113 11.691 -18.288 1.00 95.62 110 ASP A N 1
ATOM 868 C CA . ASP A 1 110 ? 8.914 12.363 -19.564 1.00 95.62 110 ASP A CA 1
ATOM 869 C C . ASP A 1 110 ? 9.157 11.397 -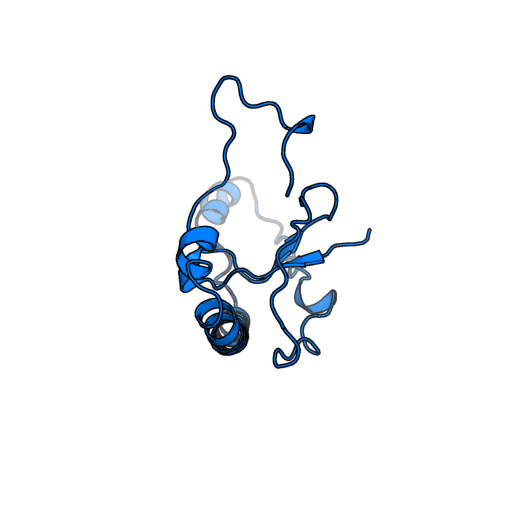20.738 1.00 95.62 110 ASP A C 1
ATOM 871 O O . ASP A 1 110 ? 10.044 10.541 -20.685 1.00 95.62 110 ASP A O 1
ATOM 875 N N . GLY A 1 111 ? 8.304 11.486 -21.757 1.00 94.50 111 GLY A N 1
ATOM 876 C CA . GLY A 1 111 ? 8.302 10.590 -22.918 1.00 94.50 111 GLY A CA 1
ATOM 877 C C . GLY A 1 111 ? 7.674 9.199 -22.721 1.00 94.50 111 GLY A C 1
ATOM 878 O O . GLY A 1 111 ? 7.482 8.498 -23.713 1.00 94.50 111 GLY A O 1
ATOM 879 N N . VAL A 1 112 ? 7.304 8.783 -21.501 1.00 95.56 112 VAL A N 1
ATOM 880 C CA . VAL A 1 112 ? 6.656 7.475 -21.265 1.00 95.56 112 VAL A CA 1
ATOM 881 C C . VAL A 1 112 ? 5.149 7.562 -21.510 1.00 95.56 112 VAL A C 1
ATOM 883 O O . VAL A 1 112 ? 4.445 8.313 -20.833 1.00 95.56 112 VAL A O 1
ATOM 886 N N . LYS A 1 113 ? 4.625 6.751 -22.437 1.00 95.81 113 LYS A N 1
ATOM 887 C CA . LYS A 1 113 ? 3.194 6.728 -22.771 1.00 95.81 113 LYS A CA 1
ATOM 888 C C . LYS A 1 113 ? 2.447 5.625 -22.010 1.00 95.81 113 LYS A C 1
ATOM 890 O O . LYS A 1 113 ? 2.755 4.452 -22.195 1.00 95.81 113 LYS A O 1
ATOM 895 N N . PRO A 1 114 ? 1.405 5.950 -21.224 1.00 93.69 114 PRO A N 1
ATOM 896 C CA . PRO A 1 114 ? 0.684 4.957 -20.419 1.00 93.69 114 PRO A CA 1
ATOM 897 C C . PRO A 1 114 ? 0.040 3.816 -21.208 1.00 93.69 114 PRO A C 1
ATOM 899 O O . PRO A 1 114 ? -0.048 2.708 -20.698 1.00 93.69 114 PRO A O 1
ATOM 902 N N . HIS A 1 115 ? -0.409 4.076 -22.438 1.00 94.69 115 HIS A N 1
ATOM 903 C CA . HIS A 1 115 ? -1.061 3.071 -23.286 1.00 94.69 115 HIS A CA 1
ATOM 904 C C . HIS A 1 115 ? -0.081 2.074 -23.921 1.00 94.69 115 HIS A C 1
ATOM 906 O O . HIS A 1 115 ? -0.517 1.082 -24.493 1.00 94.69 115 HIS A O 1
ATOM 912 N N . GLU A 1 116 ? 1.224 2.340 -23.837 1.00 95.38 116 GLU 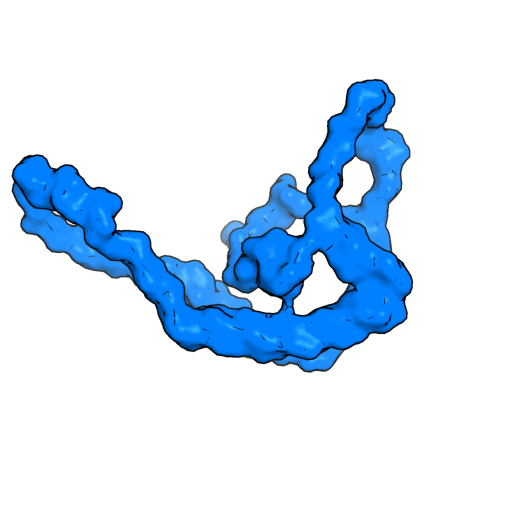A N 1
ATOM 913 C CA . GLU A 1 116 ? 2.286 1.430 -24.282 1.00 95.38 116 GLU A CA 1
ATOM 914 C C . GLU A 1 116 ? 2.833 0.588 -23.113 1.00 95.38 116 GLU A C 1
ATOM 916 O O . GLU A 1 116 ? 3.583 -0.361 -23.335 1.00 95.38 116 GLU A O 1
ATOM 921 N N . LEU A 1 117 ? 2.473 0.920 -21.865 1.00 94.38 117 LEU A N 1
ATOM 922 C CA . LEU A 1 117 ? 2.925 0.192 -20.683 1.00 94.38 117 LEU A CA 1
ATOM 923 C C . LEU A 1 117 ? 2.109 -1.082 -20.462 1.00 94.38 117 LEU A C 1
ATOM 925 O O . LEU A 1 117 ? 0.883 -1.089 -20.567 1.00 94.38 117 LEU A O 1
ATOM 929 N N . VAL A 1 118 ? 2.814 -2.142 -20.073 1.00 93.38 118 VAL A N 1
ATOM 930 C CA . VAL A 1 118 ? 2.224 -3.385 -19.575 1.00 93.38 118 VAL A CA 1
ATOM 931 C C . VAL A 1 118 ? 2.336 -3.377 -18.056 1.00 93.38 118 VAL A C 1
ATOM 933 O O . VAL A 1 118 ? 3.416 -3.130 -17.514 1.00 93.38 118 VAL A O 1
ATOM 936 N N . PHE A 1 119 ? 1.209 -3.617 -17.393 1.00 91.56 119 PHE A N 1
ATOM 937 C CA . PHE A 1 119 ? 1.074 -3.628 -15.940 1.00 91.56 119 PHE A CA 1
ATOM 938 C C . PHE A 1 119 ? 0.941 -5.061 -15.428 1.00 91.56 119 PHE A C 1
ATOM 940 O O . PHE A 1 119 ? 0.237 -5.878 -16.055 1.00 91.56 119 PHE A O 1
#

Organism: Cajanus cajan (NCBI:txid3821)

Sequence (119 aa):
MFSLAILGPFKINGVPLRRVNQSYVIATSTKVDVSAVNVDNFDDKYFTKEAQKKKKKGEGEFFEADKEEKSVLPQQKKDDQKTVDSTLIKAIESVPDLKVYLGARFSLKDGVKPHELVF